Protein AF-A0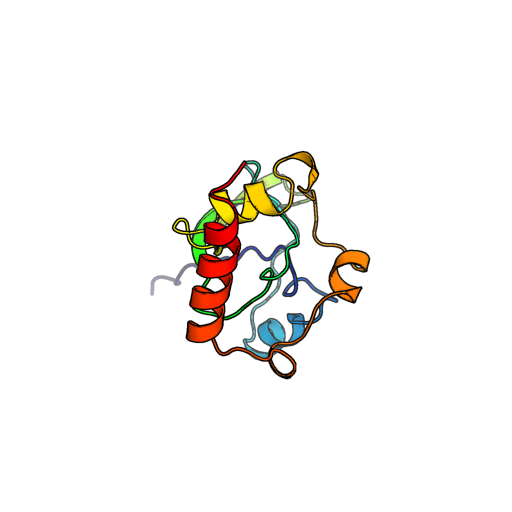A3L6DZB1-F1 (afdb_monomer)

pLDDT: mean 84.48, std 12.7, range [39.47, 97.31]

InterPro domains:
  IPR009288 Gamma-glutamylcyclotransferase, AIG2-like domain [PF06094] (9-40)
  IPR013024 Gamma-glutamyl cyclotransferase-like [cd06661] (9-103)
  IPR036568 Gamma-glutamyl cyclotransferase-like superfamily [SSF110857] (7-90)
  IPR039126 Gamma-glutamylaminecyclotransferase [PTHR12510] (7-49)

Mean predicted aligned error: 6.39 Å

Secondary structure (DSSP, 8-state):
-PPPPPPPB---STTSTTSTTHHHHHHTT------EEESS-------TTTT--TTTEEEEEEEEEETTT--EEEEEEEEEPHHHHHHHHHHTTGGGG--SS--HHHHHTPPPGGG-S--HHHHHHHHHHHHHTT---

Solvent-accessible surface area (backbone atoms only — not comparable to full-atom values): 8700 Å² total; per-residue (Å²): 131,86,79,77,78,78,85,45,71,59,69,72,49,50,57,29,88,95,34,92,46,24,64,59,42,61,74,66,71,58,79,86,87,75,63,64,45,66,68,59,94,71,94,36,68,80,49,102,69,55,93,57,49,89,84,55,46,41,80,41,82,46,52,28,29,32,63,94,76,66,48,78,44,77,27,33,34,76,41,66,36,78,93,46,36,65,54,49,40,52,74,52,51,36,78,83,40,49,47,98,67,70,47,72,72,64,52,74,74,62,77,55,78,91,77,49,94,56,56,60,67,54,42,54,52,49,50,50,51,60,50,56,74,63,83,80,130

Sequence (137 aa):
MAEATPTMVFVYGTLKRGFPNHSLLVASATPFVGAASTAEPASLIIGPYSGTHIGVYERRPITVVVDGSGEVVQAEAYFAHPSYAEALWRRCGGEEAEIGEYTVDHAGEYVPKSERLADAAGLIDAIHKFVATATDN

Foldseek 3Di:
DDDPDDAAADDFEQCPPPHDCVVVCVVVVPDDDADKAFPDDDFDADDPCPPDDDVQWDKDWGWIQGPPVRDIDIHIYTHGDPVQRVLRCVLRPHPVRGDRGHDVVNRVPDDDPVRDPDDPVRSVVVSVVSSVVPPDD

Radius of gyration: 16.34 Å; Cα contacts (8 Å, |Δi|>4): 153; chains: 1; bounding box: 41×31×53 Å

Organism: Zea mays (NCBI:txid4577)

Structure (mmCIF, N/CA/C/O backbone):
data_AF-A0A3L6DZB1-F1
#
_entry.id   AF-A0A3L6DZB1-F1
#
loop_
_atom_site.group_PDB
_atom_site.id
_atom_site.type_symbol
_atom_site.label_atom_id
_atom_site.label_alt_id
_atom_site.label_comp_id
_atom_site.label_asym_id
_atom_site.label_entity_id
_atom_site.label_seq_id
_atom_site.pdbx_PDB_ins_code
_atom_site.Cartn_x
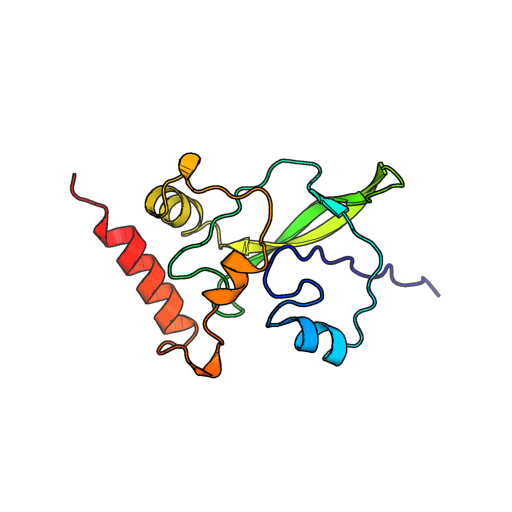_atom_site.Cartn_y
_atom_site.Cartn_z
_atom_site.occupancy
_atom_site.B_iso_or_equiv
_atom_site.auth_seq_id
_atom_site.auth_comp_id
_atom_site.auth_asym_id
_atom_site.auth_atom_id
_atom_site.pdbx_PDB_model_num
ATOM 1 N N . MET A 1 1 ? -6.468 -4.458 34.682 1.00 43.09 1 MET A N 1
ATOM 2 C CA . MET A 1 1 ? -5.545 -4.834 33.593 1.00 43.09 1 MET A CA 1
ATOM 3 C C . MET A 1 1 ? -5.804 -3.852 32.469 1.00 43.09 1 MET A C 1
ATOM 5 O O . MET A 1 1 ? -6.965 -3.710 32.119 1.00 43.09 1 MET A O 1
ATOM 9 N N . ALA A 1 2 ? -4.805 -3.087 32.023 1.00 52.03 2 ALA A N 1
ATOM 10 C CA . ALA A 1 2 ? -5.005 -2.151 30.918 1.00 52.03 2 ALA A CA 1
ATOM 11 C C . ALA A 1 2 ? -5.215 -2.964 29.637 1.00 52.03 2 ALA A C 1
ATOM 13 O O . ALA A 1 2 ? -4.377 -3.795 29.291 1.00 52.03 2 ALA A O 1
ATOM 14 N N . GLU A 1 3 ? -6.364 -2.780 29.001 1.00 52.84 3 GLU A N 1
ATOM 15 C CA . GLU A 1 3 ? -6.665 -3.356 27.698 1.00 52.84 3 GLU A CA 1
ATOM 16 C C . GLU A 1 3 ? -5.697 -2.720 26.693 1.00 52.84 3 GLU A C 1
ATOM 18 O O . GLU A 1 3 ? -5.641 -1.496 26.570 1.00 52.84 3 GLU A O 1
ATOM 23 N N . ALA A 1 4 ? -4.845 -3.529 26.061 1.00 63.22 4 ALA A N 1
ATOM 24 C CA . ALA A 1 4 ? -3.943 -3.025 25.036 1.00 63.22 4 ALA A CA 1
ATOM 25 C C . ALA A 1 4 ? -4.798 -2.529 23.866 1.00 63.22 4 ALA A C 1
ATOM 27 O O . ALA A 1 4 ? -5.590 -3.294 23.315 1.00 63.22 4 ALA A O 1
ATOM 28 N N . THR A 1 5 ? -4.657 -1.256 23.501 1.00 72.38 5 THR A N 1
ATOM 29 C CA . THR A 1 5 ? -5.349 -0.714 22.335 1.00 72.38 5 THR A CA 1
ATOM 30 C C . THR A 1 5 ? -4.884 -1.475 21.092 1.00 72.38 5 THR A C 1
ATOM 32 O O . THR A 1 5 ? -3.676 -1.580 20.856 1.00 72.38 5 THR A O 1
ATOM 35 N N . PRO A 1 6 ? -5.807 -2.049 20.302 1.00 83.31 6 PRO A N 1
ATOM 36 C CA . PRO A 1 6 ? -5.428 -2.792 19.113 1.00 83.31 6 PRO A CA 1
ATOM 37 C C . PRO A 1 6 ? -4.750 -1.856 18.110 1.00 83.31 6 PRO A C 1
ATOM 39 O O . PRO A 1 6 ? -5.199 -0.733 17.880 1.00 83.31 6 PRO A O 1
ATOM 42 N N . THR A 1 7 ? -3.660 -2.320 17.501 1.00 89.38 7 THR A N 1
ATOM 43 C CA . THR A 1 7 ? -2.997 -1.589 16.419 1.00 89.38 7 THR A CA 1
ATOM 44 C C . THR A 1 7 ? -3.879 -1.616 15.174 1.00 89.38 7 THR A C 1
ATOM 46 O O . THR A 1 7 ? -4.139 -2.681 14.614 1.00 89.38 7 THR A O 1
ATOM 49 N N . MET A 1 8 ? -4.321 -0.442 14.728 1.00 93.81 8 MET A N 1
ATOM 50 C CA . MET A 1 8 ? -5.040 -0.280 13.466 1.00 93.81 8 MET A CA 1
ATOM 51 C C . MET A 1 8 ? -4.039 -0.209 12.312 1.00 93.81 8 MET A C 1
ATOM 53 O O . MET A 1 8 ? -3.088 0.569 12.368 1.00 93.81 8 MET A O 1
ATOM 57 N N . VAL A 1 9 ? -4.257 -0.991 11.253 1.00 94.44 9 VAL A N 1
ATOM 58 C CA . VAL A 1 9 ? -3.439 -0.954 10.031 1.00 94.44 9 VAL A CA 1
ATOM 59 C C . VAL A 1 9 ? -4.326 -0.606 8.844 1.00 94.44 9 VAL A C 1
ATOM 61 O O . VAL A 1 9 ? -5.307 -1.296 8.570 1.00 94.44 9 VAL A O 1
ATOM 64 N N . PHE A 1 10 ? -3.965 0.450 8.123 1.00 95.88 10 PHE A N 1
ATOM 65 C CA . PHE A 1 10 ? -4.641 0.871 6.906 1.00 95.88 10 PHE A CA 1
ATOM 66 C C . PHE A 1 10 ? -4.028 0.170 5.689 1.00 95.88 10 PHE A C 1
ATOM 68 O O . PHE A 1 10 ? -2.824 0.262 5.433 1.00 95.88 10 PHE A O 1
ATOM 75 N N . VAL A 1 11 ? -4.863 -0.542 4.928 1.00 94.94 11 VAL A N 1
ATOM 76 C CA . VAL A 1 11 ? -4.454 -1.274 3.723 1.00 94.94 11 VAL A CA 1
ATOM 77 C C . VAL A 1 11 ? -5.078 -0.654 2.479 1.00 94.94 11 VAL A C 1
ATOM 79 O O . VAL A 1 11 ? -6.286 -0.468 2.404 1.00 94.94 11 VAL A O 1
ATOM 82 N N . TYR A 1 12 ? -4.248 -0.378 1.477 1.00 94.12 12 TYR A N 1
ATOM 83 C CA . TYR A 1 12 ? -4.641 0.392 0.288 1.00 94.12 12 TYR A CA 1
ATOM 84 C C . TYR A 1 12 ? -4.191 -0.246 -1.034 1.00 94.12 12 TYR A C 1
ATOM 86 O O . TYR A 1 12 ? -4.313 0.354 -2.095 1.00 94.12 12 TYR A O 1
ATOM 94 N N . GLY A 1 13 ? -3.682 -1.480 -0.983 1.00 92.38 13 GLY A N 1
ATOM 95 C CA . GLY A 1 13 ? -3.196 -2.220 -2.148 1.00 92.38 13 GLY 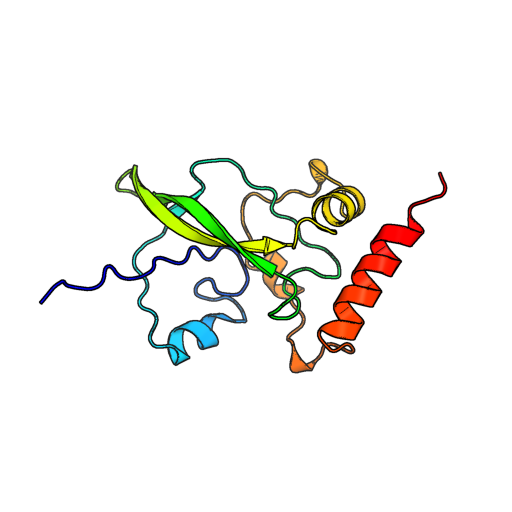A CA 1
ATOM 96 C C . GLY A 1 13 ? -3.591 -3.691 -2.099 1.00 92.38 13 GLY A C 1
ATOM 97 O O . GLY A 1 13 ? -4.711 -4.043 -1.738 1.00 92.38 13 GLY A O 1
ATOM 98 N N . THR A 1 14 ? -2.641 -4.571 -2.400 1.00 91.50 14 THR A N 1
ATOM 99 C CA . THR A 1 14 ? -2.866 -6.022 -2.572 1.00 91.50 14 THR A CA 1
ATOM 100 C C . THR A 1 14 ? -3.418 -6.770 -1.350 1.00 91.50 14 THR A C 1
ATOM 102 O O . THR A 1 14 ? -3.877 -7.900 -1.492 1.00 91.50 14 THR A O 1
ATOM 105 N N . LEU A 1 15 ? -3.374 -6.166 -0.157 1.00 92.75 15 LEU A N 1
ATOM 106 C CA . LEU A 1 15 ? -3.922 -6.723 1.086 1.00 92.75 15 LEU A CA 1
ATOM 107 C C . LEU A 1 15 ? -5.425 -6.440 1.277 1.00 92.75 15 LEU A C 1
ATOM 109 O O . LEU A 1 15 ? -6.051 -7.048 2.151 1.00 92.75 15 LEU A O 1
ATOM 113 N N . LYS A 1 16 ? -6.016 -5.533 0.483 1.00 94.06 16 LYS A N 1
ATOM 114 C CA . LYS A 1 16 ? -7.461 -5.259 0.513 1.00 94.06 16 LYS A CA 1
ATOM 115 C C . LYS A 1 16 ? -8.263 -6.539 0.235 1.00 94.06 16 LYS A C 1
ATOM 117 O O . LYS A 1 16 ? -7.783 -7.475 -0.401 1.00 94.06 16 LYS A O 1
ATOM 122 N N . A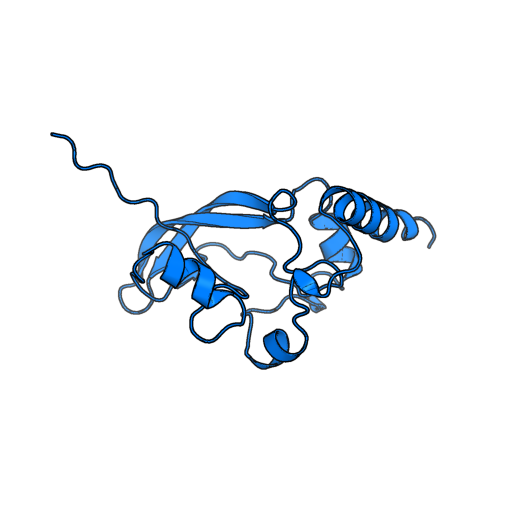RG A 1 17 ? -9.512 -6.591 0.701 1.00 93.12 17 ARG A N 1
ATOM 123 C CA . ARG A 1 17 ? -10.416 -7.729 0.451 1.00 93.12 17 ARG A CA 1
ATOM 124 C C . ARG A 1 17 ? -10.617 -7.951 -1.047 1.00 93.12 17 ARG A C 1
ATOM 126 O O . ARG A 1 17 ? -10.912 -7.004 -1.763 1.00 93.12 17 ARG A O 1
ATOM 133 N N . GLY A 1 18 ? -10.488 -9.199 -1.494 1.00 91.69 18 GLY A N 1
ATOM 134 C CA . GLY A 1 18 ? -10.609 -9.559 -2.911 1.00 91.69 18 GLY A CA 1
ATOM 135 C C . GLY A 1 18 ? -9.335 -9.356 -3.738 1.00 91.69 18 GLY A C 1
ATOM 136 O O . GLY A 1 18 ? -9.362 -9.613 -4.935 1.00 91.69 18 GLY A O 1
ATOM 137 N N . PHE A 1 19 ? -8.224 -8.941 -3.120 1.00 92.94 19 PHE A N 1
ATOM 138 C CA . PHE A 1 19 ? -6.942 -8.730 -3.796 1.00 92.94 19 PHE A CA 1
ATOM 139 C C . PHE A 1 19 ? -5.921 -9.843 -3.486 1.00 92.94 19 PHE A C 1
ATOM 141 O O . PHE A 1 19 ? -6.082 -10.566 -2.495 1.00 92.94 19 PHE A O 1
ATOM 148 N N . PRO A 1 20 ? -4.853 -9.991 -4.303 1.00 89.56 20 PRO A N 1
ATOM 149 C CA . PRO A 1 20 ? -4.006 -11.190 -4.313 1.00 89.56 20 PRO A CA 1
ATOM 150 C C . PRO A 1 20 ? -3.361 -11.596 -2.979 1.00 89.56 20 PRO A C 1
ATOM 152 O O . PRO A 1 20 ? -3.131 -12.781 -2.758 1.00 89.56 20 PRO A O 1
ATOM 155 N N . ASN A 1 21 ? -3.089 -10.652 -2.070 1.00 90.06 21 ASN A N 1
ATOM 156 C CA . ASN A 1 21 ? -2.430 -10.930 -0.788 1.00 90.06 21 ASN A CA 1
ATOM 157 C C . ASN A 1 21 ? -3.386 -10.940 0.414 1.00 90.06 21 ASN A C 1
ATOM 159 O O . ASN A 1 21 ? -2.931 -11.074 1.550 1.00 90.06 21 ASN A O 1
ATOM 163 N N . HIS A 1 22 ? -4.701 -10.824 0.207 1.00 91.75 22 HIS A N 1
ATOM 164 C CA . HIS A 1 22 ? -5.663 -10.751 1.311 1.00 91.75 22 HIS A CA 1
ATOM 165 C C . HIS A 1 22 ? -5.628 -11.977 2.239 1.00 91.75 22 HIS A C 1
ATOM 167 O O . HIS A 1 22 ? -5.831 -11.857 3.448 1.00 91.75 22 HIS A O 1
ATOM 173 N N . SER A 1 23 ? -5.320 -13.156 1.692 1.00 90.12 23 SER A N 1
ATOM 174 C CA . SER A 1 23 ? -5.201 -14.406 2.452 1.00 90.12 23 SER A CA 1
ATOM 175 C C . SER A 1 23 ? -4.162 -14.336 3.578 1.00 90.12 23 SER A C 1
ATOM 177 O O . SER A 1 23 ? -4.325 -15.021 4.586 1.00 90.12 23 SER A O 1
ATOM 179 N N . LEU A 1 24 ? -3.144 -13.472 3.463 1.00 88.94 24 LEU A N 1
ATOM 180 C CA . LEU A 1 24 ? -2.148 -13.253 4.515 1.00 88.94 24 LEU A CA 1
ATOM 181 C C . LEU A 1 24 ? -2.765 -12.614 5.769 1.00 88.94 24 LEU A C 1
ATOM 183 O O . LEU A 1 24 ? -2.406 -13.008 6.875 1.00 88.94 24 LEU A O 1
ATOM 187 N N . LEU A 1 25 ? -3.721 -11.687 5.607 1.00 89.75 25 LEU A N 1
ATOM 188 C CA . LEU A 1 25 ? -4.439 -11.068 6.733 1.00 89.75 25 LEU A CA 1
ATOM 189 C C . LEU A 1 25 ? -5.420 -12.038 7.397 1.00 89.75 25 LEU A C 1
ATOM 191 O O . LEU A 1 25 ? -5.605 -12.021 8.615 1.00 89.75 25 LEU A O 1
ATOM 195 N N . VAL A 1 26 ? -6.044 -12.902 6.591 1.00 88.00 26 VAL A N 1
ATOM 196 C CA . VAL A 1 26 ? -6.920 -13.965 7.099 1.00 88.00 26 VAL A CA 1
ATOM 197 C C . VAL A 1 26 ? -6.107 -14.945 7.945 1.00 88.00 26 VAL A C 1
ATOM 199 O O . VAL A 1 26 ? -6.516 -15.290 9.052 1.00 88.00 26 VAL A O 1
ATOM 202 N N . ALA A 1 27 ? -4.926 -15.344 7.462 1.00 89.31 27 ALA A N 1
ATOM 203 C CA . ALA A 1 27 ? -4.024 -16.236 8.183 1.00 89.31 27 ALA A CA 1
ATOM 204 C C . ALA A 1 27 ? -3.489 -15.625 9.492 1.00 89.31 27 ALA A C 1
ATOM 206 O O . ALA A 1 27 ? -3.246 -16.362 10.445 1.00 89.31 27 ALA A O 1
ATOM 207 N N . SER A 1 28 ? -3.339 -14.297 9.568 1.00 86.06 28 SER A N 1
ATOM 208 C CA . SER A 1 28 ? -2.924 -13.587 10.786 1.00 86.06 28 SER A CA 1
ATOM 209 C C . SER A 1 28 ? -4.073 -13.244 11.741 1.00 86.06 28 SER A C 1
ATOM 211 O O . SER A 1 28 ? -3.852 -12.505 12.699 1.00 86.06 28 SER A O 1
ATOM 213 N N . ALA A 1 29 ? -5.289 -13.753 11.495 1.00 87.06 29 ALA A N 1
ATOM 214 C CA . ALA A 1 29 ? -6.485 -13.475 12.294 1.00 87.06 29 ALA A CA 1
ATOM 215 C C . ALA A 1 29 ? -6.736 -11.969 12.507 1.00 87.06 29 ALA A C 1
ATOM 217 O O . ALA A 1 29 ? -7.185 -11.547 13.571 1.00 87.06 29 ALA A O 1
ATOM 218 N N . THR A 1 30 ? -6.425 -11.145 11.501 1.00 87.75 30 THR A N 1
ATOM 219 C CA . THR A 1 30 ? -6.578 -9.689 11.569 1.00 87.75 30 THR A CA 1
ATOM 220 C C . THR A 1 30 ? -8.008 -9.305 11.174 1.00 87.75 30 THR A C 1
ATOM 222 O O . THR A 1 30 ? -8.359 -9.414 9.994 1.00 87.75 30 THR A O 1
ATOM 225 N N . PRO A 1 31 ? -8.869 -8.885 12.123 1.00 90.06 31 PRO A N 1
ATO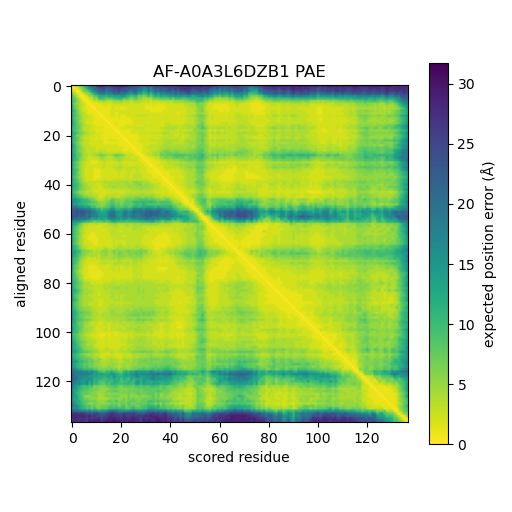M 226 C CA . PRO A 1 31 ? -10.253 -8.562 11.816 1.00 90.06 31 PRO A CA 1
ATOM 227 C C . PRO A 1 31 ? -10.341 -7.274 10.996 1.00 90.06 31 PRO A C 1
ATOM 229 O O . PRO A 1 31 ? -9.600 -6.316 11.205 1.00 90.06 31 PRO A O 1
ATOM 232 N N . PHE A 1 32 ? -11.291 -7.239 10.069 1.00 92.06 32 PHE A N 1
ATOM 233 C CA . PHE A 1 32 ? -11.637 -6.016 9.355 1.00 92.06 32 PHE A CA 1
ATOM 234 C C . PHE A 1 32 ? -12.520 -5.134 10.234 1.00 92.06 32 PHE A C 1
ATOM 236 O O . PHE A 1 32 ? -13.542 -5.604 10.733 1.00 92.06 32 PHE A O 1
ATOM 243 N N . VAL A 1 33 ? -12.140 -3.866 10.371 1.00 92.50 33 VAL A N 1
ATOM 244 C CA . VAL A 1 33 ? -12.853 -2.885 11.200 1.00 92.50 33 VAL A CA 1
ATOM 245 C C . VAL A 1 33 ? -13.825 -2.050 10.364 1.00 92.50 33 VAL A C 1
ATOM 247 O O . VAL A 1 33 ? -14.980 -1.897 10.744 1.00 92.50 33 VAL A O 1
ATOM 250 N N . GLY A 1 34 ? -13.391 -1.559 9.202 1.00 93.06 34 GLY A N 1
ATOM 251 C CA . GLY A 1 34 ? -14.202 -0.704 8.339 1.00 93.06 3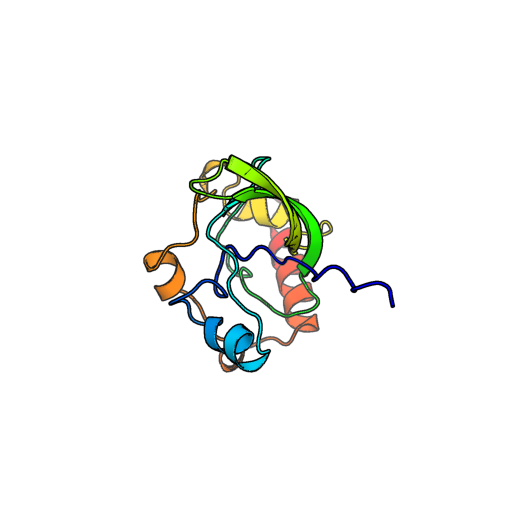4 GLY A CA 1
ATOM 252 C C . GLY A 1 34 ? -13.446 -0.248 7.094 1.00 93.06 34 GLY A C 1
ATOM 253 O O . GLY A 1 34 ? -12.234 -0.446 6.988 1.00 93.06 34 GLY A O 1
ATOM 254 N N . ALA A 1 35 ? -14.182 0.326 6.144 1.00 95.44 35 ALA A N 1
ATOM 255 C CA . ALA A 1 35 ? -13.596 1.062 5.029 1.00 95.44 35 ALA A CA 1
ATOM 256 C C . ALA A 1 35 ? -13.214 2.475 5.501 1.00 95.44 35 ALA A C 1
ATOM 258 O O . ALA A 1 35 ? -13.820 3.001 6.438 1.00 95.44 35 ALA A O 1
ATOM 259 N N . ALA A 1 36 ? -12.165 3.042 4.916 1.00 96.31 36 ALA A N 1
ATOM 260 C CA . ALA A 1 36 ? -11.647 4.346 5.298 1.00 96.31 36 ALA A CA 1
ATOM 261 C C . ALA A 1 36 ? -10.846 4.964 4.149 1.00 96.31 36 ALA A C 1
ATOM 263 O O . ALA A 1 36 ? -10.350 4.254 3.270 1.00 96.31 36 ALA A O 1
ATOM 264 N N . SER A 1 37 ? -10.639 6.274 4.234 1.00 96.38 37 SER A N 1
ATOM 265 C CA . SER A 1 37 ? -9.787 7.058 3.337 1.00 96.38 37 SER A CA 1
ATOM 266 C C . SER A 1 37 ? -8.691 7.771 4.132 1.00 96.38 37 SER A C 1
ATOM 268 O O . SER A 1 37 ? -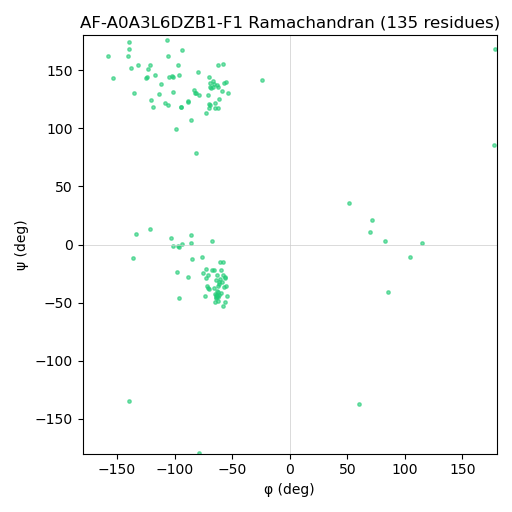8.861 8.033 5.324 1.00 96.38 37 SER A O 1
ATOM 270 N N . THR A 1 38 ? -7.547 8.090 3.521 1.00 96.81 38 THR A N 1
ATOM 271 C CA . THR A 1 38 ? -6.522 8.893 4.209 1.00 96.81 38 THR A CA 1
ATOM 272 C C . THR A 1 38 ? -7.053 10.305 4.461 1.00 96.81 38 THR A C 1
ATOM 274 O O . THR A 1 38 ? -7.720 10.881 3.606 1.00 96.81 38 THR A O 1
ATOM 277 N N . ALA A 1 39 ? -6.789 10.863 5.646 1.00 96.06 39 ALA A N 1
ATOM 278 C CA . ALA A 1 39 ? -7.210 12.230 5.960 1.00 96.06 39 ALA A CA 1
ATOM 279 C C . ALA A 1 39 ? -6.399 13.266 5.167 1.00 96.06 39 ALA A C 1
ATOM 281 O O . ALA A 1 39 ? -6.952 14.247 4.680 1.00 96.06 39 ALA A O 1
ATOM 282 N N . GLU A 1 40 ? -5.100 13.004 5.006 1.00 93.94 40 GLU A N 1
ATOM 283 C CA . GLU A 1 40 ? -4.208 13.773 4.141 1.00 93.94 40 GLU A CA 1
ATOM 284 C C . GLU A 1 40 ? -3.986 13.022 2.818 1.00 93.94 40 GLU A C 1
ATOM 286 O O . GLU A 1 40 ? -3.897 11.784 2.832 1.00 93.94 40 GLU A O 1
ATOM 291 N N . PRO A 1 41 ? -3.868 13.726 1.677 1.00 92.12 41 PRO A N 1
ATOM 292 C CA . PRO A 1 41 ? -3.484 13.108 0.415 1.00 92.12 41 PRO A CA 1
ATOM 293 C C . PRO A 1 41 ? -2.138 12.388 0.528 1.00 92.12 41 PRO A C 1
ATOM 295 O O . PRO A 1 41 ? -1.193 12.886 1.142 1.00 92.12 41 PRO A O 1
ATOM 298 N N . ALA A 1 42 ? -2.042 11.213 -0.089 1.00 91.25 42 ALA A N 1
ATOM 299 C CA . ALA A 1 42 ? -0.814 10.438 -0.151 1.00 91.25 42 ALA A CA 1
ATOM 300 C C . ALA A 1 42 ? -0.603 9.907 -1.569 1.00 91.25 42 ALA A C 1
ATOM 302 O O . ALA A 1 42 ? -1.503 9.287 -2.133 1.00 91.25 42 ALA A O 1
ATOM 303 N N . SER A 1 43 ? 0.600 10.102 -2.111 1.00 91.88 43 SER A N 1
ATOM 304 C CA . SER A 1 43 ? 0.963 9.616 -3.441 1.00 91.88 43 SER A CA 1
ATOM 305 C C . SER A 1 43 ? 0.890 8.093 -3.506 1.00 91.88 43 SER A C 1
ATOM 307 O O . SER A 1 43 ? 1.642 7.381 -2.828 1.00 91.88 43 SER A O 1
ATOM 309 N N . LEU A 1 44 ? 0.003 7.593 -4.360 1.00 92.25 44 LEU A N 1
ATOM 310 C CA . LEU A 1 44 ? -0.132 6.181 -4.675 1.00 92.25 44 LEU A CA 1
ATOM 311 C C . LEU A 1 44 ? 0.139 5.990 -6.162 1.00 92.25 44 LEU A C 1
ATOM 313 O O . LEU A 1 44 ? -0.577 6.518 -7.001 1.00 92.25 44 LEU A O 1
ATOM 317 N N . ILE A 1 45 ? 1.168 5.211 -6.478 1.00 89.50 45 ILE A N 1
ATOM 318 C CA . ILE A 1 45 ? 1.554 4.886 -7.852 1.00 89.50 45 ILE A CA 1
ATOM 319 C C . ILE A 1 45 ? 1.771 3.383 -8.004 1.00 89.50 45 ILE A C 1
ATOM 321 O O . ILE A 1 45 ? 2.132 2.686 -7.047 1.00 89.50 45 ILE A O 1
ATOM 325 N N . ILE A 1 46 ? 1.604 2.890 -9.227 1.00 87.00 46 ILE A N 1
ATOM 326 C CA . ILE A 1 46 ? 1.983 1.532 -9.619 1.00 87.00 46 ILE A CA 1
ATOM 327 C C . ILE A 1 46 ? 3.205 1.651 -10.511 1.00 87.00 46 ILE A C 1
ATOM 329 O O . ILE A 1 46 ? 3.192 2.326 -11.532 1.00 87.00 46 ILE A O 1
ATOM 333 N N . GLY A 1 47 ? 4.282 1.005 -10.091 1.00 78.94 47 GLY A N 1
ATOM 334 C CA . GLY A 1 47 ? 5.547 1.013 -10.809 1.00 78.94 47 GLY A CA 1
ATOM 335 C C . GLY A 1 47 ? 6.201 -0.364 -10.793 1.00 78.94 47 GLY A C 1
ATOM 336 O O . GLY A 1 47 ? 5.734 -1.254 -10.071 1.00 78.94 47 GLY A O 1
ATOM 337 N N . PRO A 1 48 ? 7.322 -0.534 -11.514 1.00 72.19 48 PRO A N 1
ATOM 338 C CA . PRO A 1 48 ? 8.010 -1.819 -11.692 1.00 72.19 48 PRO A CA 1
ATOM 339 C C . PRO A 1 48 ? 8.452 -2.495 -10.381 1.00 72.19 48 PRO A C 1
ATOM 341 O O . PRO A 1 48 ? 8.754 -3.685 -10.369 1.00 72.19 48 PRO A O 1
ATOM 344 N N . TYR A 1 49 ? 8.455 -1.753 -9.269 1.00 72.81 49 TYR A N 1
ATOM 345 C CA . TYR A 1 49 ? 8.800 -2.246 -7.933 1.00 72.81 49 TYR A CA 1
ATOM 346 C C . TYR A 1 49 ? 7.676 -2.071 -6.901 1.00 72.81 49 TYR A C 1
ATOM 348 O O . TYR A 1 49 ? 7.905 -2.221 -5.701 1.00 72.81 49 TYR A O 1
ATOM 356 N N . SER A 1 50 ? 6.453 -1.763 -7.332 1.00 67.31 50 SER A N 1
ATOM 357 C CA . SER A 1 50 ? 5.302 -1.665 -6.432 1.00 67.31 50 SER A CA 1
ATOM 358 C C . SER A 1 50 ? 4.902 -3.042 -5.877 1.00 67.31 50 SER A C 1
ATOM 360 O O . SER A 1 50 ? 4.955 -4.064 -6.560 1.00 67.31 50 SER A O 1
ATOM 362 N N . GLY A 1 51 ? 4.555 -3.103 -4.588 1.00 60.91 51 GLY A N 1
ATOM 363 C CA . GLY A 1 51 ? 4.162 -4.348 -3.917 1.00 60.91 51 GLY A CA 1
ATOM 364 C C . GLY A 1 51 ? 5.314 -5.329 -3.685 1.00 60.91 51 GLY A C 1
ATOM 365 O O . GLY A 1 51 ? 5.083 -6.537 -3.539 1.00 60.91 51 GLY A O 1
ATOM 366 N N . THR A 1 52 ? 6.553 -4.842 -3.687 1.00 59.78 52 THR A N 1
ATOM 367 C CA . THR A 1 52 ? 7.748 -5.670 -3.528 1.00 59.78 52 THR A CA 1
ATOM 368 C C . THR A 1 52 ? 8.210 -5.757 -2.057 1.00 59.78 52 THR A C 1
ATOM 370 O O . THR A 1 52 ? 7.628 -5.150 -1.173 1.00 59.78 52 THR A O 1
ATOM 373 N N . HIS A 1 53 ? 9.119 -6.688 -1.770 1.00 55.00 53 HIS A N 1
ATOM 374 C CA . HIS A 1 53 ? 9.491 -7.285 -0.472 1.00 55.00 53 HIS A CA 1
ATOM 375 C C . HIS A 1 53 ? 9.230 -6.514 0.855 1.00 55.00 53 HIS A C 1
ATOM 377 O O . HIS A 1 53 ? 9.516 -5.329 1.004 1.00 55.00 53 HIS A O 1
ATOM 383 N N . ILE A 1 54 ? 8.814 -7.259 1.895 1.00 47.72 54 ILE A N 1
ATOM 384 C CA . ILE A 1 54 ? 8.902 -6.825 3.306 1.00 47.72 54 ILE A CA 1
ATOM 385 C C . ILE A 1 54 ? 10.359 -6.423 3.601 1.00 47.72 54 ILE A C 1
ATOM 387 O O . ILE A 1 54 ? 11.269 -7.186 3.281 1.00 47.72 54 ILE A O 1
ATOM 391 N N . GLY A 1 55 ? 10.567 -5.239 4.186 1.00 55.56 55 GLY A N 1
ATOM 392 C CA . GLY A 1 55 ? 11.890 -4.635 4.420 1.00 55.56 55 GLY A CA 1
ATOM 393 C C . GLY A 1 55 ? 12.246 -3.499 3.455 1.00 55.56 55 GLY A C 1
ATOM 394 O O . GLY A 1 55 ? 13.209 -2.781 3.693 1.00 55.56 55 GLY A O 1
ATOM 395 N N . VAL A 1 56 ? 11.454 -3.312 2.397 1.00 73.69 56 VAL A N 1
ATOM 396 C CA . VAL A 1 56 ? 11.584 -2.181 1.461 1.00 73.69 56 VAL A CA 1
ATOM 397 C C . VAL A 1 56 ? 10.604 -1.064 1.794 1.00 73.69 56 VAL A C 1
ATOM 399 O O . VAL A 1 56 ? 10.864 0.095 1.497 1.00 73.69 56 VAL A O 1
ATOM 402 N N . TYR A 1 57 ? 9.515 -1.400 2.473 1.00 84.12 57 TYR A N 1
ATOM 403 C CA . TYR A 1 57 ? 8.543 -0.451 2.987 1.00 84.12 57 TYR A CA 1
ATOM 404 C C . TYR A 1 57 ? 8.832 -0.124 4.450 1.00 84.12 57 TYR A C 1
ATOM 406 O O . TYR A 1 57 ? 9.228 -1.001 5.221 1.00 84.12 57 TYR A O 1
ATOM 414 N N . GLU A 1 58 ? 8.566 1.115 4.843 1.00 88.56 58 GLU A N 1
ATOM 415 C CA . GLU A 1 58 ? 8.530 1.531 6.239 1.00 88.56 58 GLU A CA 1
ATOM 416 C C . GLU A 1 58 ? 7.088 1.665 6.718 1.00 88.56 58 GLU A C 1
ATOM 418 O O . GLU A 1 58 ? 6.186 2.065 5.977 1.00 88.56 58 GLU A O 1
ATOM 423 N N . ARG A 1 59 ? 6.863 1.317 7.982 1.00 92.06 59 ARG A N 1
ATOM 424 C CA . ARG A 1 59 ? 5.569 1.501 8.624 1.00 92.06 59 ARG A CA 1
ATOM 425 C C . ARG A 1 59 ? 5.530 2.891 9.244 1.00 92.06 59 ARG A C 1
ATOM 427 O O . ARG A 1 59 ? 6.387 3.213 10.063 1.00 92.06 59 ARG A O 1
ATOM 434 N N . ARG A 1 60 ? 4.548 3.702 8.856 1.00 94.12 60 ARG A N 1
ATOM 435 C CA . ARG A 1 60 ? 4.364 5.067 9.361 1.00 94.12 60 ARG A CA 1
ATOM 436 C C . ARG A 1 60 ? 2.977 5.252 9.963 1.00 94.12 60 ARG A C 1
ATOM 438 O O . ARG A 1 60 ? 2.022 4.692 9.419 1.00 94.12 60 ARG A O 1
ATOM 445 N N . PRO A 1 61 ? 2.852 6.045 11.041 1.00 95.94 61 PRO A N 1
ATOM 446 C CA . PRO A 1 61 ? 1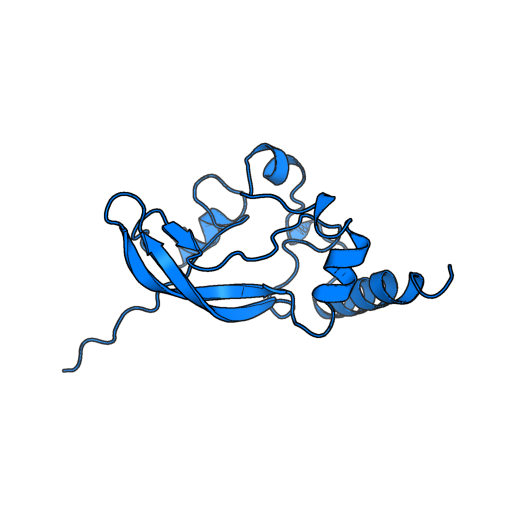.551 6.470 11.529 1.00 95.94 61 PRO A CA 1
ATOM 447 C C . PRO A 1 61 ? 0.890 7.402 10.509 1.00 95.94 61 PRO A C 1
ATOM 449 O O . PRO A 1 61 ? 1.553 8.248 9.906 1.00 95.94 61 PRO A O 1
ATOM 452 N N . ILE A 1 62 ? -0.415 7.240 10.331 1.00 96.69 62 ILE A N 1
ATOM 453 C CA . ILE A 1 62 ? -1.266 8.096 9.513 1.00 96.69 62 ILE A CA 1
ATOM 454 C C . ILE A 1 62 ? -2.614 8.310 10.193 1.00 96.69 62 ILE A C 1
ATOM 456 O O . ILE A 1 62 ? -3.052 7.533 11.043 1.00 96.69 62 ILE A O 1
ATOM 460 N N . THR A 1 63 ? -3.301 9.344 9.734 1.00 97.31 63 THR A N 1
ATOM 461 C CA . THR A 1 63 ? -4.685 9.613 10.096 1.00 97.31 63 THR A CA 1
ATOM 462 C C . THR A 1 63 ? -5.597 9.158 8.961 1.00 97.31 63 THR A C 1
ATOM 464 O O . THR A 1 63 ? -5.357 9.497 7.799 1.00 97.31 63 THR A O 1
ATOM 467 N N . VAL A 1 64 ? -6.646 8.407 9.289 1.00 97.12 64 VAL A N 1
ATOM 468 C CA . VAL A 1 64 ? -7.673 7.966 8.337 1.00 97.12 64 VAL A CA 1
ATOM 469 C C . VAL A 1 64 ? -9.053 8.425 8.787 1.00 97.12 64 VAL A C 1
ATOM 471 O O . VAL A 1 64 ? -9.303 8.582 9.981 1.00 97.12 64 VAL A O 1
ATOM 474 N N . VAL A 1 65 ? -9.943 8.634 7.825 1.00 97.19 65 VAL A N 1
ATOM 475 C CA . VAL A 1 65 ? -11.352 8.956 8.039 1.00 97.19 65 VAL A CA 1
ATOM 476 C C . VAL A 1 65 ? -12.167 7.716 7.703 1.00 97.19 65 VAL A C 1
ATOM 478 O O . VAL A 1 65 ? -12.085 7.215 6.584 1.00 97.19 65 VAL A O 1
ATOM 481 N N . VAL A 1 66 ? -12.921 7.202 8.672 1.00 95.50 66 VAL A N 1
ATOM 482 C CA . VAL A 1 66 ? -13.773 6.022 8.494 1.00 95.50 66 VAL A CA 1
ATOM 483 C C . VAL A 1 66 ? -14.969 6.378 7.617 1.00 95.50 66 VAL A C 1
ATOM 485 O O . VAL A 1 66 ? -15.697 7.341 7.882 1.00 95.50 66 VAL A O 1
ATOM 488 N N . ASP A 1 67 ? -15.194 5.572 6.584 1.00 92.88 67 ASP A N 1
ATOM 489 C CA . ASP A 1 67 ? -16.276 5.798 5.637 1.00 92.88 67 ASP A CA 1
ATOM 490 C C . ASP A 1 67 ? -17.635 5.620 6.333 1.00 92.88 67 ASP A C 1
ATOM 492 O O . ASP A 1 67 ? -17.864 4.683 7.103 1.00 92.88 67 ASP A O 1
ATOM 496 N N . GLY A 1 68 ? -18.566 6.535 6.065 1.00 92.62 68 GLY A N 1
ATOM 497 C CA . GLY A 1 68 ? -19.917 6.527 6.633 1.00 92.62 68 GLY A CA 1
ATOM 498 C C . GLY A 1 68 ? -20.045 7.200 8.003 1.00 92.62 68 GLY A C 1
ATOM 499 O O . GLY A 1 68 ? -21.012 7.932 8.201 1.00 92.62 68 GLY A O 1
ATOM 500 N N . SER A 1 69 ? -19.094 7.015 8.928 1.00 91.88 69 SER A N 1
ATOM 501 C CA . SER A 1 69 ? -19.116 7.714 10.228 1.00 91.88 69 SER A CA 1
ATOM 502 C C . SER A 1 69 ? -18.407 9.070 10.197 1.00 91.88 69 SER A C 1
ATOM 504 O O . SER A 1 69 ? -18.760 9.956 10.973 1.00 91.88 69 SER A O 1
ATOM 506 N N . GLY A 1 70 ? -17.411 9.237 9.319 1.00 92.69 70 GLY A N 1
ATOM 507 C CA . GLY A 1 70 ? -16.537 10.412 9.310 1.00 92.69 70 GLY A CA 1
ATOM 508 C C . GLY A 1 70 ? -15.588 10.472 10.512 1.00 92.69 70 GLY A C 1
ATOM 509 O O . GLY A 1 70 ? -14.962 11.503 10.751 1.00 92.69 70 GLY A O 1
ATOM 510 N N . GLU A 1 71 ? -15.494 9.391 11.290 1.00 94.00 71 GLU A N 1
ATOM 511 C CA . GLU A 1 71 ? -14.627 9.319 12.461 1.00 94.00 71 GLU A CA 1
ATOM 512 C C . GLU A 1 71 ? -13.155 9.333 12.044 1.00 94.00 71 GLU A C 1
ATOM 514 O O . GLU A 1 71 ? -12.744 8.616 11.132 1.00 94.00 71 GLU A O 1
ATOM 519 N N . VAL A 1 72 ? -12.356 10.141 12.738 1.00 95.81 72 VAL A N 1
ATOM 520 C CA . VAL A 1 72 ? -10.921 10.275 12.491 1.00 95.81 72 VAL A CA 1
ATOM 521 C C . VAL A 1 72 ? -10.157 9.337 13.421 1.00 95.81 72 VAL A C 1
ATOM 523 O O . VAL A 1 72 ? -10.209 9.489 14.640 1.00 95.81 72 VAL A O 1
ATOM 526 N N . VAL A 1 73 ? -9.417 8.388 12.848 1.00 94.44 73 VAL A N 1
ATOM 527 C CA . VAL A 1 73 ? -8.722 7.322 13.583 1.00 94.44 73 VAL A CA 1
ATOM 528 C C . VAL A 1 73 ? -7.230 7.324 13.244 1.00 94.44 73 VAL A C 1
ATOM 530 O O . VAL A 1 73 ? -6.830 7.569 12.106 1.00 94.44 73 VAL A O 1
ATOM 533 N N . GLN A 1 74 ? -6.390 7.041 14.244 1.00 95.88 74 GLN A N 1
ATOM 534 C CA . GLN A 1 74 ? -4.959 6.797 14.043 1.00 95.88 74 GLN A CA 1
ATOM 535 C C . GLN A 1 74 ? -4.726 5.356 13.589 1.00 95.88 74 GLN A C 1
ATOM 537 O O . GLN A 1 74 ? -5.213 4.414 14.216 1.00 95.88 74 GLN A O 1
ATOM 542 N N . ALA A 1 75 ? -3.949 5.185 12.525 1.00 96.06 75 ALA A N 1
ATOM 543 C CA . ALA A 1 75 ? -3.577 3.887 11.982 1.00 96.06 75 ALA A CA 1
ATOM 544 C C . ALA A 1 75 ? -2.110 3.878 11.543 1.00 96.06 75 ALA A C 1
ATOM 546 O O . ALA A 1 75 ? -1.462 4.914 11.442 1.00 96.06 75 ALA A O 1
ATOM 547 N N . GLU A 1 76 ? -1.580 2.699 11.254 1.00 95.56 76 GLU A N 1
ATOM 548 C CA . GLU A 1 76 ? -0.291 2.532 10.594 1.00 95.56 76 GLU A CA 1
ATOM 549 C C . GLU A 1 76 ? -0.484 2.122 9.129 1.00 95.56 76 GLU A C 1
ATOM 551 O O . GLU A 1 76 ? -1.381 1.348 8.800 1.00 95.56 76 GLU A O 1
ATOM 556 N N . ALA A 1 77 ? 0.384 2.603 8.242 1.00 94.50 77 ALA A N 1
ATOM 557 C CA . ALA A 1 77 ? 0.389 2.266 6.821 1.00 94.50 77 ALA A CA 1
ATOM 558 C C . ALA A 1 77 ? 1.824 2.037 6.316 1.00 94.50 77 ALA A C 1
ATOM 560 O O . ALA A 1 77 ? 2.784 2.578 6.869 1.00 94.50 77 ALA A O 1
ATOM 561 N N . TYR A 1 78 ? 1.980 1.207 5.282 1.00 92.12 78 TYR A N 1
ATOM 562 C CA . TYR A 1 78 ? 3.285 0.782 4.758 1.00 92.12 78 TYR A CA 1
ATOM 563 C C . TYR A 1 78 ? 3.706 1.575 3.526 1.00 92.12 78 TYR A C 1
ATOM 565 O O . TYR A 1 78 ? 3.325 1.217 2.420 1.00 92.12 78 TYR A O 1
ATOM 573 N N . PHE A 1 79 ? 4.570 2.571 3.681 1.00 91.25 79 PHE A N 1
ATOM 574 C CA . PHE A 1 79 ? 5.034 3.412 2.578 1.00 91.25 79 PHE A CA 1
ATOM 575 C C . PHE A 1 79 ? 6.380 2.970 2.018 1.00 91.25 79 PHE A C 1
ATOM 577 O O . PHE A 1 79 ? 7.183 2.360 2.719 1.00 91.25 79 PHE A O 1
ATOM 584 N N . ALA A 1 80 ? 6.636 3.297 0.750 1.00 87.81 80 ALA A N 1
ATOM 585 C CA . ALA A 1 80 ? 7.966 3.156 0.172 1.00 87.81 80 ALA A CA 1
ATOM 586 C C . ALA A 1 80 ? 8.988 3.935 1.016 1.00 87.81 80 ALA A C 1
ATOM 588 O O . ALA A 1 80 ? 8.701 5.040 1.483 1.00 87.81 80 ALA A O 1
ATOM 589 N N . HIS A 1 81 ? 10.172 3.357 1.211 1.00 85.94 81 HIS A N 1
ATOM 590 C CA . HIS A 1 81 ? 11.206 3.969 2.035 1.00 85.94 81 HIS A CA 1
ATOM 591 C C . HIS A 1 81 ? 11.656 5.321 1.435 1.00 85.94 81 HIS A C 1
ATOM 593 O O . HIS A 1 81 ? 11.902 5.402 0.223 1.00 85.94 81 HIS A O 1
ATOM 599 N N . PRO A 1 82 ? 11.818 6.380 2.253 1.00 86.62 82 PRO A N 1
ATOM 600 C CA . PRO A 1 82 ? 12.119 7.731 1.782 1.00 86.62 82 PRO A CA 1
ATOM 601 C C . PRO A 1 82 ? 13.378 7.836 0.921 1.00 86.62 82 PRO A C 1
ATOM 603 O O . PRO A 1 82 ? 13.439 8.692 0.046 1.00 86.62 82 PRO A O 1
ATOM 606 N N . SER A 1 83 ? 14.360 6.947 1.120 1.00 84.12 83 SER A N 1
ATOM 607 C CA . SER A 1 83 ? 15.622 6.965 0.361 1.00 84.12 83 SER A CA 1
ATOM 608 C C . SER A 1 83 ? 15.452 6.808 -1.152 1.00 84.12 83 SER A C 1
ATOM 610 O O . SER A 1 83 ? 16.363 7.165 -1.892 1.00 84.12 83 SER A O 1
ATOM 612 N N . TYR A 1 84 ? 14.332 6.251 -1.617 1.00 84.06 84 TYR A N 1
ATOM 613 C CA . TYR A 1 84 ? 14.067 6.082 -3.047 1.00 84.06 84 TYR A CA 1
ATOM 614 C C . TYR A 1 84 ? 12.639 6.469 -3.457 1.00 84.06 84 TYR A C 1
ATOM 616 O O . TYR A 1 84 ? 12.378 6.566 -4.655 1.00 84.06 84 TYR A O 1
ATOM 624 N N . ALA A 1 85 ? 11.713 6.683 -2.513 1.00 87.50 85 ALA A N 1
ATOM 625 C CA . ALA A 1 85 ? 10.293 6.894 -2.804 1.00 87.50 85 ALA A CA 1
ATOM 626 C C . ALA A 1 85 ? 10.037 8.057 -3.777 1.00 87.50 85 ALA A C 1
ATOM 628 O O . ALA A 1 85 ? 9.355 7.868 -4.779 1.00 87.50 85 ALA A O 1
ATOM 629 N N . GLU A 1 86 ? 10.622 9.232 -3.527 1.00 89.12 86 GLU A N 1
ATOM 630 C CA . GLU A 1 86 ? 10.431 10.426 -4.366 1.00 89.12 86 GLU A CA 1
ATOM 631 C C . GLU A 1 86 ? 10.989 10.231 -5.782 1.00 89.12 86 GLU A C 1
ATOM 633 O O . GLU A 1 86 ? 10.355 10.585 -6.776 1.00 89.12 86 GLU A O 1
ATOM 638 N N . ALA A 1 87 ? 12.173 9.630 -5.891 1.00 88.62 87 ALA A N 1
ATOM 639 C CA . ALA A 1 87 ? 12.801 9.400 -7.182 1.00 88.62 87 ALA A CA 1
ATOM 640 C C . ALA A 1 87 ? 12.073 8.314 -7.991 1.00 88.62 87 ALA A C 1
ATOM 642 O O . ALA A 1 87 ? 11.911 8.450 -9.204 1.00 88.62 87 ALA A O 1
ATOM 643 N N . LEU A 1 88 ? 11.583 7.265 -7.320 1.00 87.12 88 LEU A N 1
ATOM 644 C CA . LEU A 1 88 ? 10.721 6.257 -7.931 1.00 87.12 88 LEU A CA 1
ATOM 645 C C . LEU A 1 88 ? 9.407 6.883 -8.410 1.00 87.12 88 LEU A C 1
ATOM 647 O O . LEU A 1 88 ? 8.993 6.609 -9.533 1.00 87.12 88 LEU A O 1
ATOM 651 N N . TRP A 1 89 ? 8.793 7.745 -7.594 1.00 90.25 89 TRP A N 1
ATOM 652 C CA . TRP A 1 89 ? 7.569 8.469 -7.933 1.00 90.25 89 TRP A CA 1
ATOM 653 C C . TRP A 1 89 ? 7.733 9.323 -9.191 1.00 90.25 89 TRP A C 1
ATOM 655 O O . TRP A 1 89 ? 7.011 9.113 -10.166 1.00 90.25 89 TRP A O 1
ATOM 665 N N . ARG A 1 90 ? 8.758 10.186 -9.236 1.00 90.50 90 ARG A N 1
ATOM 666 C CA . ARG A 1 90 ? 9.079 10.984 -10.432 1.00 90.50 90 ARG A CA 1
ATOM 667 C C . ARG A 1 90 ? 9.257 10.112 -11.671 1.00 90.50 90 ARG A C 1
ATOM 669 O O . ARG A 1 90 ? 8.726 10.424 -12.731 1.00 90.50 90 ARG A O 1
ATOM 676 N N . ARG A 1 91 ? 9.979 8.997 -11.537 1.00 87.00 91 ARG A N 1
ATOM 677 C CA . ARG A 1 91 ? 10.287 8.108 -12.664 1.00 87.00 91 ARG A CA 1
ATOM 678 C C . ARG A 1 91 ? 9.083 7.299 -13.154 1.00 87.00 91 ARG A C 1
ATOM 680 O O . ARG A 1 91 ? 9.094 6.846 -14.293 1.00 87.00 91 ARG A O 1
ATOM 687 N N . CYS A 1 92 ? 8.057 7.125 -12.327 1.00 86.56 92 CYS A N 1
ATOM 688 C CA . CYS A 1 92 ? 6.807 6.493 -12.744 1.00 86.56 92 CYS A CA 1
ATOM 689 C C . CYS A 1 92 ? 5.818 7.479 -13.385 1.00 86.56 92 CYS A C 1
ATOM 691 O O . CYS A 1 92 ? 4.748 7.038 -13.775 1.00 86.56 92 CYS A O 1
ATOM 693 N N . GLY A 1 93 ? 6.168 8.764 -13.525 1.00 89.50 93 GLY A N 1
ATOM 694 C CA . GLY A 1 93 ? 5.311 9.794 -14.127 1.00 89.50 93 GLY A CA 1
ATOM 695 C C . GLY A 1 93 ? 4.866 10.892 -13.157 1.00 89.50 93 GLY A C 1
ATOM 696 O O . GLY A 1 93 ? 4.160 11.807 -13.565 1.00 89.50 93 GLY A O 1
ATOM 697 N N . GLY A 1 94 ? 5.296 10.842 -11.890 1.00 91.44 94 GLY A N 1
ATOM 698 C CA . GLY A 1 94 ? 4.950 11.858 -10.897 1.00 91.44 94 GLY A CA 1
ATOM 699 C C . GLY A 1 94 ? 3.439 11.960 -10.676 1.00 91.44 94 GLY A C 1
ATOM 700 O O . GLY A 1 94 ? 2.755 10.941 -10.605 1.00 91.44 94 GLY A O 1
ATOM 701 N N . GLU A 1 95 ? 2.931 13.191 -10.593 1.00 92.31 95 GLU A N 1
ATOM 702 C CA . GLU A 1 95 ? 1.510 13.493 -10.354 1.00 92.31 95 GLU A CA 1
ATOM 703 C C . GLU A 1 95 ? 0.579 12.857 -11.401 1.00 92.31 95 GLU A C 1
ATOM 705 O O . GLU A 1 95 ? -0.489 12.367 -11.049 1.00 92.31 95 GLU A O 1
ATOM 710 N N . GLU A 1 96 ? 0.988 12.794 -12.675 1.00 91.19 96 GLU A N 1
ATOM 711 C CA . GLU A 1 96 ? 0.159 12.234 -13.758 1.00 91.19 96 GLU A CA 1
ATOM 712 C C . GLU A 1 96 ? -0.071 10.721 -13.626 1.00 91.19 96 GLU A C 1
ATOM 714 O O . GLU A 1 96 ? -1.024 10.186 -14.192 1.00 91.19 96 GLU A O 1
ATOM 719 N N . ALA A 1 97 ? 0.798 10.028 -12.886 1.00 89.56 97 ALA A N 1
ATOM 720 C CA . ALA A 1 97 ? 0.714 8.590 -12.656 1.00 89.56 97 ALA A CA 1
ATOM 721 C C . ALA A 1 97 ? 0.046 8.226 -11.323 1.00 89.56 97 ALA A C 1
ATOM 723 O O . ALA A 1 97 ? -0.079 7.038 -11.005 1.00 89.56 97 ALA A O 1
ATOM 724 N N . GLU A 1 98 ? -0.346 9.219 -10.520 1.00 92.81 98 GLU A N 1
ATOM 725 C CA . GLU A 1 98 ? -1.016 8.963 -9.254 1.00 92.81 98 GLU A CA 1
ATOM 726 C C . GLU A 1 98 ? -2.420 8.407 -9.470 1.00 92.81 98 GLU A C 1
ATOM 728 O O . GLU A 1 98 ? -3.210 8.890 -10.281 1.00 92.81 98 GLU A O 1
ATOM 733 N N . ILE A 1 99 ? -2.742 7.379 -8.694 1.00 92.44 99 ILE A N 1
ATOM 734 C CA . ILE A 1 99 ? -4.058 6.757 -8.683 1.00 92.44 99 ILE A CA 1
ATOM 735 C C . ILE A 1 99 ? -4.745 7.050 -7.351 1.00 92.44 99 ILE A C 1
ATOM 737 O O . ILE A 1 99 ? -4.141 6.946 -6.286 1.00 92.44 99 ILE A O 1
ATOM 741 N N . GLY A 1 100 ? -6.040 7.366 -7.399 1.00 92.19 100 GLY A N 1
ATOM 742 C CA . GLY A 1 100 ? -6.833 7.576 -6.182 1.00 92.19 100 GLY A CA 1
ATOM 743 C C . GLY A 1 100 ? -7.099 6.282 -5.406 1.00 92.19 100 GLY A C 1
ATOM 744 O O . GLY A 1 100 ? -7.282 6.310 -4.193 1.00 92.19 100 GLY A O 1
ATOM 745 N N . GLU A 1 101 ? -7.100 5.133 -6.090 1.00 93.06 101 GLU A N 1
ATOM 746 C CA . GLU A 1 101 ? -7.326 3.830 -5.471 1.00 93.06 101 GLU A CA 1
ATOM 747 C C . GLU A 1 101 ? -6.663 2.694 -6.268 1.00 93.06 101 GLU A C 1
ATOM 749 O O . GLU A 1 101 ? -6.673 2.668 -7.498 1.00 93.06 101 GLU A O 1
ATOM 754 N N . TYR A 1 102 ? -6.138 1.687 -5.565 1.00 92.75 102 TYR A N 1
ATOM 755 C CA . TYR A 1 102 ? -5.742 0.417 -6.172 1.00 92.75 102 TYR A CA 1
ATOM 756 C C . TYR A 1 102 ? -6.968 -0.437 -6.559 1.00 92.75 102 TYR A C 1
ATOM 758 O O . TYR A 1 102 ? -7.686 -0.910 -5.679 1.00 92.75 102 TYR A O 1
ATOM 766 N N . THR A 1 103 ? -7.216 -0.670 -7.847 1.00 93.56 103 THR A N 1
ATOM 767 C CA . THR A 1 103 ? -8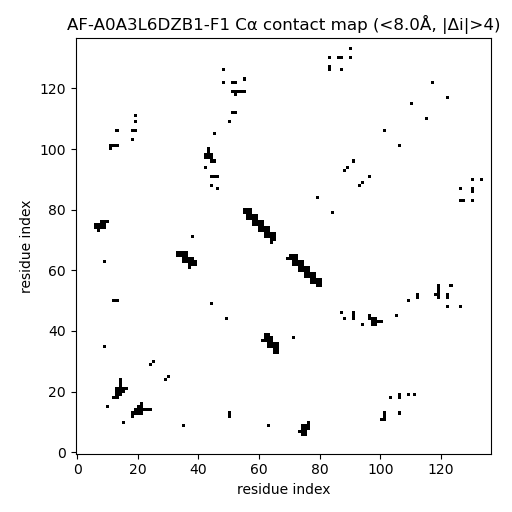.421 -1.335 -8.368 1.00 93.56 103 THR A CA 1
ATOM 768 C C . THR A 1 103 ? -8.132 -2.761 -8.843 1.00 93.56 103 THR A C 1
ATOM 770 O O . THR A 1 103 ? -6.991 -3.223 -8.837 1.00 93.56 103 THR A O 1
ATOM 773 N N . VAL A 1 104 ? -9.173 -3.490 -9.253 1.00 89.81 104 VAL A N 1
ATOM 774 C CA . VAL A 1 104 ? -9.030 -4.840 -9.826 1.00 89.81 104 VAL A CA 1
ATOM 775 C C . VAL A 1 104 ? -8.200 -4.856 -11.112 1.00 89.81 104 VAL A C 1
ATOM 777 O O . VAL A 1 104 ? -7.453 -5.807 -11.321 1.00 89.81 104 VAL A O 1
ATOM 780 N N . ASP A 1 105 ? -8.259 -3.791 -11.915 1.00 90.12 105 ASP A N 1
ATOM 781 C CA . ASP A 1 105 ? -7.461 -3.664 -13.140 1.00 90.12 105 ASP A CA 1
ATOM 782 C C . ASP A 1 105 ? -5.970 -3.625 -12.789 1.00 90.12 105 ASP A C 1
ATOM 784 O O . ASP A 1 105 ? -5.174 -4.408 -13.301 1.00 90.12 105 ASP A O 1
ATOM 788 N N . HIS A 1 106 ? -5.619 -2.816 -11.787 1.00 89.38 106 HIS A N 1
ATOM 789 C CA . HIS A 1 106 ? -4.276 -2.754 -11.215 1.00 89.38 106 HIS A CA 1
ATOM 790 C C . HIS A 1 106 ? -3.812 -4.088 -10.603 1.00 89.38 106 HIS A C 1
ATOM 792 O O . HIS A 1 106 ? -2.616 -4.383 -10.553 1.00 89.38 106 HIS A O 1
ATOM 798 N N . ALA A 1 107 ? -4.748 -4.896 -10.100 1.00 87.56 107 ALA A N 1
ATOM 799 C CA . ALA A 1 107 ? -4.461 -6.211 -9.539 1.00 87.56 107 ALA A CA 1
ATOM 800 C C . ALA A 1 107 ? -4.161 -7.269 -10.608 1.00 87.56 107 ALA A C 1
ATOM 802 O O . ALA A 1 107 ? -3.452 -8.227 -10.306 1.00 87.56 107 ALA A O 1
ATOM 803 N N . GLY A 1 108 ? -4.656 -7.091 -11.837 1.00 84.31 108 GLY A N 1
ATOM 804 C CA . GLY A 1 108 ? -4.387 -7.992 -12.961 1.00 84.31 108 GLY A CA 1
ATOM 805 C C . GLY A 1 108 ? -2.910 -8.044 -13.362 1.00 84.31 108 GLY A C 1
ATOM 806 O O . GLY A 1 108 ? -2.444 -9.068 -13.852 1.00 84.31 108 GLY A O 1
ATOM 807 N N . GLU A 1 109 ? -2.161 -6.975 -13.090 1.00 83.75 109 GLU A N 1
ATOM 808 C CA . GLU A 1 109 ? -0.723 -6.869 -13.373 1.00 83.75 109 GLU A CA 1
ATOM 809 C C . GLU A 1 109 ? 0.161 -7.271 -12.178 1.00 83.75 109 GLU A C 1
ATOM 811 O O . GLU A 1 109 ? 1.392 -7.211 -12.241 1.00 83.75 109 GLU A O 1
ATOM 816 N N . TYR A 1 110 ? -0.441 -7.676 -11.056 1.00 84.44 110 TYR A N 1
ATOM 817 C CA . TYR A 1 110 ? 0.311 -8.027 -9.860 1.00 84.44 110 TYR A CA 1
ATOM 818 C C . TYR A 1 110 ? 1.099 -9.331 -10.040 1.00 84.44 110 TYR A C 1
ATOM 820 O O . TYR A 1 110 ? 0.523 -10.403 -10.207 1.00 84.44 110 TYR A O 1
ATOM 828 N N . VAL A 1 111 ? 2.423 -9.256 -9.878 1.00 82.00 111 VAL A N 1
ATOM 829 C CA . VAL A 1 111 ? 3.309 -10.431 -9.867 1.00 82.00 111 VAL A CA 1
ATOM 830 C C . VAL A 1 111 ? 3.544 -10.908 -8.422 1.00 82.00 111 VAL A C 1
ATOM 832 O O . VAL A 1 111 ? 4.123 -10.150 -7.624 1.00 82.00 111 VAL A O 1
ATOM 835 N N . PRO A 1 112 ? 3.145 -12.143 -8.045 1.00 78.62 112 PRO A N 1
ATOM 836 C CA . PRO A 1 112 ? 3.357 -12.702 -6.708 1.00 78.62 112 PRO A CA 1
ATOM 837 C C . PRO A 1 112 ? 4.831 -12.850 -6.337 1.00 78.62 112 PRO A C 1
ATOM 839 O O . PRO A 1 112 ? 5.691 -13.046 -7.189 1.00 78.62 112 PRO A O 1
ATOM 842 N N . LYS A 1 113 ? 5.137 -12.837 -5.032 1.00 73.50 113 LYS A N 1
ATOM 843 C CA . LYS A 1 113 ? 6.522 -12.943 -4.533 1.00 73.50 113 LYS A CA 1
ATOM 844 C C . LYS A 1 113 ? 7.265 -14.188 -5.041 1.00 73.50 113 LYS A C 1
ATOM 846 O O . LYS A 1 113 ? 8.463 -14.100 -5.271 1.00 73.50 113 LYS A O 1
ATOM 851 N N . SER A 1 114 ? 6.576 -15.317 -5.205 1.00 75.81 114 SER A N 1
ATOM 852 C CA . SER A 1 114 ? 7.154 -16.577 -5.696 1.00 75.81 114 SER A CA 1
ATOM 853 C C . SER A 1 114 ? 7.637 -16.520 -7.145 1.00 75.81 114 SER A C 1
ATOM 855 O O . SER A 1 114 ? 8.473 -17.329 -7.527 1.00 75.81 114 SER A O 1
ATOM 857 N N . GLU A 1 115 ? 7.123 -15.583 -7.939 1.00 78.19 115 GLU A N 1
ATOM 858 C CA . GLU A 1 115 ? 7.440 -15.430 -9.365 1.00 78.19 115 GLU A CA 1
ATOM 859 C C . GLU A 1 115 ? 8.445 -14.297 -9.618 1.00 78.19 115 GLU A C 1
ATOM 861 O O . GLU A 1 115 ? 8.854 -14.046 -10.750 1.00 78.19 115 GLU A O 1
ATOM 866 N N . ARG A 1 116 ? 8.875 -13.604 -8.557 1.00 75.12 116 ARG A N 1
ATOM 867 C CA . ARG A 1 116 ? 9.845 -12.511 -8.652 1.00 75.12 116 ARG A CA 1
ATOM 868 C C . ARG A 1 116 ? 11.261 -13.070 -8.685 1.00 75.12 116 ARG A C 1
ATOM 870 O O . ARG A 1 116 ? 11.637 -13.889 -7.854 1.00 75.12 116 ARG A O 1
ATOM 877 N N . LEU A 1 117 ? 12.060 -12.564 -9.622 1.00 65.25 117 LEU A N 1
ATOM 878 C CA . LEU A 1 117 ? 13.436 -13.013 -9.869 1.00 65.25 117 LEU A CA 1
ATOM 879 C C . LEU A 1 117 ? 14.463 -12.509 -8.835 1.00 65.25 117 LEU A C 1
ATOM 881 O O . LEU A 1 117 ? 15.596 -12.979 -8.840 1.00 65.25 117 LEU A O 1
ATOM 885 N N . ALA A 1 118 ? 14.097 -11.562 -7.964 1.00 65.25 118 ALA A N 1
ATOM 886 C CA . ALA A 1 118 ? 15.000 -10.946 -6.991 1.00 65.25 118 ALA A CA 1
ATOM 887 C C . ALA A 1 118 ? 14.568 -11.233 -5.544 1.00 65.25 118 ALA A C 1
ATOM 889 O O . ALA A 1 118 ? 13.377 -11.289 -5.238 1.00 65.25 118 ALA A O 1
ATOM 890 N N . ASP A 1 119 ? 15.542 -11.383 -4.641 1.00 67.75 119 ASP A N 1
ATOM 891 C CA . ASP A 1 119 ? 15.308 -11.301 -3.197 1.00 67.75 119 ASP A CA 1
ATOM 892 C C . ASP A 1 119 ? 15.204 -9.828 -2.735 1.00 67.75 119 ASP A C 1
ATOM 894 O O . ASP A 1 119 ? 15.279 -8.898 -3.538 1.00 67.75 119 ASP A O 1
ATOM 898 N N . ALA A 1 120 ? 15.003 -9.584 -1.435 1.00 67.69 120 ALA A N 1
ATOM 899 C CA . ALA A 1 120 ? 14.823 -8.221 -0.922 1.00 67.69 120 ALA A CA 1
ATOM 900 C C . ALA A 1 120 ? 16.054 -7.317 -1.135 1.00 67.69 120 ALA A C 1
ATOM 902 O O . ALA A 1 120 ? 15.893 -6.127 -1.397 1.00 67.69 120 ALA A O 1
ATOM 903 N N . ALA A 1 121 ? 17.271 -7.866 -1.044 1.00 70.06 121 ALA A N 1
ATOM 904 C CA . ALA A 1 121 ? 18.500 -7.104 -1.249 1.00 70.06 121 ALA A CA 1
ATOM 905 C C . ALA A 1 121 ? 18.707 -6.792 -2.739 1.00 70.06 121 ALA A C 1
ATOM 907 O O . ALA A 1 121 ? 18.986 -5.647 -3.097 1.00 70.06 121 ALA A O 1
ATOM 908 N N . GLY A 1 122 ? 18.483 -7.782 -3.608 1.00 76.12 122 GLY A N 1
ATOM 909 C CA . GLY A 1 122 ? 18.509 -7.613 -5.058 1.00 76.12 122 GLY A CA 1
ATOM 910 C C . GLY A 1 122 ? 17.447 -6.633 -5.557 1.00 76.12 122 GLY A C 1
ATOM 911 O O . GLY A 1 122 ? 17.702 -5.871 -6.485 1.00 76.12 122 GLY A O 1
ATOM 912 N N . LEU A 1 123 ? 16.281 -6.585 -4.909 1.00 77.19 123 LEU A N 1
ATOM 913 C CA . LEU A 1 123 ? 15.254 -5.591 -5.201 1.00 77.19 123 LEU A CA 1
ATOM 914 C C . LEU A 1 123 ? 15.726 -4.169 -4.870 1.00 77.19 123 LEU A C 1
ATOM 916 O O . LEU A 1 123 ? 15.553 -3.280 -5.697 1.00 77.19 123 LEU A O 1
ATOM 920 N N . ILE A 1 124 ? 16.282 -3.931 -3.678 1.00 80.25 124 ILE A N 1
ATOM 921 C CA . ILE A 1 124 ? 16.763 -2.592 -3.299 1.00 80.25 124 ILE A CA 1
ATOM 922 C C . ILE A 1 124 ? 17.849 -2.117 -4.269 1.00 80.25 124 ILE A C 1
ATOM 924 O O . ILE A 1 124 ? 17.820 -0.971 -4.711 1.00 80.25 124 ILE A O 1
ATOM 928 N N . ASP A 1 125 ? 18.767 -3.003 -4.658 1.00 82.19 125 ASP A N 1
ATOM 929 C CA . ASP A 1 125 ? 19.765 -2.715 -5.690 1.00 82.19 125 ASP A CA 1
ATOM 930 C C . ASP A 1 125 ? 19.117 -2.402 -7.053 1.00 82.19 125 ASP A C 1
ATOM 932 O O . ASP A 1 125 ? 19.476 -1.417 -7.697 1.00 82.19 125 ASP A O 1
ATOM 936 N N . ALA A 1 126 ? 18.102 -3.165 -7.470 1.00 82.25 126 ALA A N 1
ATOM 937 C CA . ALA A 1 126 ? 17.357 -2.898 -8.701 1.00 82.25 126 ALA A CA 1
ATOM 938 C C . ALA A 1 126 ? 16.616 -1.549 -8.665 1.00 82.25 126 ALA A C 1
ATOM 940 O O . ALA A 1 126 ? 16.640 -0.816 -9.655 1.00 82.25 126 ALA A O 1
ATOM 941 N N . ILE A 1 127 ? 16.017 -1.183 -7.525 1.00 83.06 127 ILE A N 1
ATOM 942 C CA . ILE A 1 127 ? 15.385 0.126 -7.318 1.00 83.06 127 ILE A CA 1
ATOM 943 C C . ILE A 1 127 ? 16.432 1.229 -7.425 1.00 83.06 127 ILE A C 1
ATOM 945 O O . ILE A 1 127 ? 16.217 2.184 -8.165 1.00 83.06 127 ILE A O 1
ATOM 949 N N . HIS A 1 128 ? 17.573 1.103 -6.745 1.00 84.81 128 HIS A N 1
ATOM 950 C CA . HIS A 1 128 ? 18.633 2.106 -6.825 1.00 84.81 128 HIS A CA 1
ATOM 951 C C . HIS A 1 128 ? 19.190 2.238 -8.245 1.00 84.81 128 HIS A C 1
ATOM 953 O O . HIS A 1 128 ? 19.368 3.358 -8.708 1.00 84.81 128 HIS A O 1
ATOM 959 N N . LYS A 1 129 ? 19.395 1.137 -8.978 1.00 85.00 129 LYS A N 1
ATOM 960 C CA . LYS A 1 129 ? 19.809 1.166 -10.394 1.00 85.00 129 LYS A CA 1
ATOM 961 C C . LYS A 1 129 ? 18.763 1.825 -11.284 1.00 85.00 129 LYS A C 1
ATOM 963 O O . LYS A 1 129 ? 19.095 2.643 -12.143 1.00 85.00 129 LYS A O 1
ATOM 968 N N . PHE A 1 130 ? 17.491 1.499 -11.079 1.00 83.31 130 PHE A N 1
ATOM 969 C CA . PHE A 1 130 ? 16.398 2.141 -11.794 1.00 83.31 130 PHE A CA 1
ATOM 970 C C . PHE A 1 130 ? 16.351 3.630 -11.474 1.00 83.31 130 PHE A C 1
ATOM 972 O O . PHE A 1 130 ? 16.292 4.433 -12.381 1.00 83.31 130 PHE A O 1
ATOM 979 N N . VAL A 1 131 ? 16.470 4.043 -10.221 1.00 84.25 131 VAL A N 1
ATOM 980 C CA . VAL A 1 131 ? 16.508 5.468 -9.880 1.00 84.25 131 VAL A CA 1
ATOM 981 C C . VAL A 1 131 ? 17.750 6.161 -10.468 1.00 84.25 131 VAL A C 1
ATOM 983 O O . VAL A 1 131 ? 17.625 7.234 -11.051 1.00 84.25 131 VAL A O 1
ATOM 986 N N . ALA A 1 132 ? 18.930 5.541 -10.387 1.00 81.81 132 ALA A N 1
ATOM 987 C CA . ALA A 1 132 ? 20.207 6.134 -10.794 1.00 81.81 132 ALA A CA 1
ATOM 988 C C . ALA A 1 132 ? 20.391 6.266 -12.313 1.00 81.81 132 ALA A C 1
ATOM 990 O O . ALA A 1 132 ? 21.058 7.183 -12.773 1.00 81.81 132 ALA A O 1
ATOM 991 N N . THR A 1 133 ? 19.779 5.395 -13.118 1.00 75.50 133 THR A N 1
ATOM 992 C CA . THR A 1 133 ? 19.844 5.494 -14.593 1.00 75.50 133 THR A CA 1
ATOM 993 C C . THR A 1 133 ? 19.106 6.713 -15.169 1.00 75.50 133 THR A C 1
ATOM 995 O O . THR A 1 133 ? 19.030 6.842 -16.383 1.00 75.50 133 THR A O 1
ATOM 998 N N . ALA A 1 134 ? 18.549 7.588 -14.323 1.00 57.19 134 ALA A N 1
ATOM 999 C CA . ALA A 1 134 ? 17.897 8.834 -14.724 1.00 57.19 134 ALA A CA 1
ATOM 1000 C C . ALA A 1 134 ? 18.801 10.085 -14.647 1.00 57.19 134 ALA A C 1
ATOM 1002 O O . ALA A 1 134 ? 18.347 11.160 -15.026 1.00 57.19 134 ALA A O 1
ATOM 1003 N N . THR A 1 135 ? 20.063 9.994 -14.201 1.00 51.75 135 THR A N 1
ATOM 1004 C CA . THR A 1 135 ? 21.031 11.090 -14.418 1.00 51.75 135 THR A CA 1
ATOM 1005 C C . THR A 1 135 ? 21.609 10.999 -15.823 1.00 51.75 135 THR A C 1
ATOM 1007 O O . THR A 1 135 ? 22.688 10.449 -15.996 1.00 51.75 135 THR A O 1
ATOM 1010 N N . ASP A 1 136 ? 20.837 11.460 -16.804 1.00 49.75 136 ASP A N 1
ATOM 1011 C CA . ASP A 1 136 ? 21.298 12.142 -18.023 1.00 49.75 136 ASP A CA 1
ATOM 1012 C C . ASP A 1 136 ? 20.070 12.444 -18.898 1.00 49.75 136 ASP A C 1
ATOM 1014 O O . ASP A 1 136 ? 19.702 11.650 -19.766 1.00 49.75 136 ASP A O 1
ATOM 1018 N N . ASN A 1 137 ? 19.409 13.576 -18.625 1.00 39.47 137 ASN A N 1
ATOM 1019 C CA . ASN A 1 137 ? 18.887 14.484 -19.653 1.00 39.47 137 ASN A CA 1
ATOM 1020 C C . ASN A 1 137 ? 18.570 15.860 -19.054 1.00 39.47 137 ASN A C 1
ATOM 1022 O O . ASN A 1 137 ? 17.706 15.917 -18.150 1.00 39.47 137 ASN A O 1
#

Nearest PDB structures (foldseek):
  2g0q-assembly1_A  TM=4.906E-01  e=1.052E-01  Arabidopsis thaliana
  2jqv-assembly1_A  TM=4.530E-01  e=8.665E-02  Arabidopsis thaliana
  4zi9-assembly1_B  TM=3.100E-01  e=2.071E+00  Mus musculus
  6xn5-assembly1_I  TM=3.479E-01  e=5.129E+00  Lactococcus lactis subsp. lactis
  9asi-assembly1_F  TM=2.671E-01  e=5.838E+00  Lactococcus lactis subsp. lactis